Protein AF-A0A9C9GCI1-F1 (afdb_monomer_lite)

Structure (mmCIF, N/CA/C/O backbone):
data_AF-A0A9C9GCI1-F1
#
_entry.id   AF-A0A9C9GCI1-F1
#
loop_
_atom_site.group_PDB
_atom_site.id
_atom_site.type_symbol
_atom_site.label_atom_id
_atom_site.label_alt_id
_atom_site.label_comp_id
_atom_site.label_asym_id
_atom_site.label_entity_id
_atom_site.label_seq_id
_atom_site.pdbx_PDB_ins_code
_atom_site.Cartn_x
_atom_site.Cartn_y
_atom_site.Cartn_z
_atom_site.occupancy
_atom_site.B_iso_or_equiv
_atom_site.auth_seq_id
_atom_site.auth_comp_id
_atom_site.auth_asym_id
_atom_site.auth_atom_id
_atom_site.pdbx_PDB_model_num
ATOM 1 N N . MET A 1 1 ? -25.588 -14.191 21.453 1.00 58.94 1 MET A N 1
ATOM 2 C CA . MET A 1 1 ? -24.785 -15.028 22.369 1.00 58.94 1 MET A CA 1
ATOM 3 C C . MET A 1 1 ? -25.123 -14.592 23.783 1.00 58.94 1 MET A C 1
ATOM 5 O O . MET A 1 1 ? -24.915 -13.427 24.102 1.00 58.94 1 MET A O 1
ATOM 9 N N . GLU A 1 2 ? -25.740 -15.460 24.579 1.00 77.81 2 GLU A N 1
ATOM 10 C CA . GLU A 1 2 ? -26.100 -15.132 25.962 1.00 77.81 2 GLU A CA 1
ATOM 11 C C . GLU A 1 2 ? -24.860 -15.136 26.855 1.00 77.81 2 GLU A C 1
ATOM 13 O O . GLU A 1 2 ? -24.026 -16.039 26.786 1.00 77.81 2 GLU A O 1
ATOM 18 N N . ILE A 1 3 ? -24.730 -14.108 27.693 1.00 80.44 3 ILE A N 1
ATOM 19 C CA . ILE A 1 3 ? -23.628 -13.992 28.644 1.00 80.44 3 ILE A CA 1
ATOM 20 C C . ILE A 1 3 ? -24.105 -14.586 29.970 1.00 80.44 3 ILE A C 1
ATOM 22 O O . ILE A 1 3 ? -24.950 -13.999 30.642 1.00 80.44 3 ILE A O 1
ATOM 26 N N . ARG A 1 4 ? -23.561 -15.747 30.354 1.00 82.94 4 ARG A N 1
ATOM 27 C CA . ARG A 1 4 ? -23.833 -16.369 31.658 1.00 82.94 4 ARG A CA 1
ATOM 28 C C . ARG A 1 4 ? -23.045 -15.641 32.748 1.00 82.94 4 ARG A C 1
ATOM 30 O O . ARG A 1 4 ? -21.831 -15.797 32.842 1.00 82.94 4 ARG A O 1
ATOM 37 N N . VAL A 1 5 ? -23.735 -14.836 33.550 1.00 87.00 5 VAL A N 1
ATOM 38 C CA . VAL A 1 5 ? -23.190 -14.127 34.719 1.00 87.00 5 VAL A CA 1
ATOM 39 C C . VAL A 1 5 ? -24.161 -14.212 35.890 1.00 87.00 5 VAL A C 1
ATOM 41 O O . VAL A 1 5 ? -25.370 -14.331 35.697 1.00 87.00 5 VAL A O 1
ATOM 44 N N . ASN A 1 6 ? -23.636 -14.107 37.109 1.00 88.88 6 ASN A N 1
ATOM 45 C CA . ASN A 1 6 ? -24.462 -14.080 38.311 1.00 88.88 6 ASN A CA 1
ATOM 46 C C . ASN A 1 6 ? -25.339 -12.812 38.328 1.00 88.88 6 ASN A C 1
ATOM 48 O O . ASN A 1 6 ? -24.827 -11.727 38.027 1.00 88.88 6 ASN A O 1
ATOM 52 N N . PRO A 1 7 ? -26.628 -12.904 38.713 1.00 88.56 7 PRO A N 1
ATOM 53 C CA . PRO A 1 7 ? -27.582 -11.795 38.654 1.00 88.56 7 PRO A CA 1
ATOM 54 C C . PRO A 1 7 ? -27.361 -10.802 39.806 1.00 88.56 7 PRO A C 1
ATOM 56 O O . PRO A 1 7 ? -28.191 -10.636 40.696 1.00 88.56 7 PRO A O 1
ATOM 59 N N . THR A 1 8 ? -26.210 -10.129 39.805 1.00 94.69 8 THR A N 1
ATOM 60 C CA . THR A 1 8 ? -25.834 -9.127 40.807 1.00 94.69 8 THR A CA 1
ATOM 61 C C . THR A 1 8 ? -25.774 -7.732 40.187 1.00 94.69 8 THR A C 1
ATOM 63 O O . THR A 1 8 ? -25.437 -7.554 39.013 1.00 94.69 8 THR A O 1
ATOM 66 N N . ARG A 1 9 ? -26.058 -6.696 40.989 1.00 93.00 9 ARG A N 1
ATOM 67 C CA . ARG A 1 9 ? -25.961 -5.290 40.544 1.00 93.00 9 ARG A CA 1
ATOM 68 C C . ARG A 1 9 ? -24.554 -4.923 40.055 1.00 93.00 9 ARG A C 1
ATOM 70 O O . ARG A 1 9 ? -24.415 -4.104 39.147 1.00 93.00 9 ARG A O 1
ATOM 77 N N . MET A 1 10 ? -23.521 -5.531 40.640 1.00 95.44 10 MET A N 1
ATOM 78 C CA . MET A 1 10 ? -22.130 -5.313 40.244 1.00 95.44 10 MET A CA 1
ATOM 79 C C . MET A 1 10 ? -21.864 -5.830 38.825 1.00 95.44 10 MET A C 1
ATOM 81 O O . MET A 1 10 ? -21.321 -5.089 38.003 1.00 95.44 10 MET A O 1
ATOM 85 N N . GLU A 1 11 ? -22.323 -7.044 38.509 1.00 92.94 11 GLU A N 1
ATOM 86 C CA . GLU A 1 11 ? -22.199 -7.618 37.164 1.00 92.94 11 GLU A CA 1
ATOM 87 C C . GLU A 1 11 ? -23.011 -6.831 36.128 1.00 92.94 11 GLU A C 1
ATOM 89 O O . GLU A 1 11 ? -22.504 -6.538 35.044 1.00 92.94 11 GLU A O 1
ATOM 94 N N . LEU A 1 12 ? -24.214 -6.356 36.475 1.00 91.94 12 LEU A N 1
ATOM 95 C CA . LEU A 1 12 ? -24.986 -5.472 35.593 1.00 91.94 12 LEU A CA 1
ATOM 96 C C . LEU A 1 12 ? -24.218 -4.181 35.251 1.00 91.94 12 LEU A C 1
ATOM 98 O O . LEU A 1 12 ? -24.152 -3.783 34.086 1.00 91.94 12 LEU A O 1
ATOM 102 N N . ASN A 1 13 ? -23.606 -3.528 36.244 1.00 94.31 13 ASN A N 1
ATOM 103 C CA . ASN A 1 13 ? -22.807 -2.320 36.016 1.00 94.31 13 ASN A CA 1
ATOM 104 C C . ASN A 1 13 ? -21.546 -2.604 35.187 1.00 94.31 13 ASN A C 1
ATOM 106 O O . ASN A 1 13 ? -21.177 -1.798 34.327 1.00 94.31 13 ASN A O 1
ATOM 110 N N . ARG A 1 14 ? -20.900 -3.756 35.399 1.00 93.19 14 ARG A N 1
ATOM 111 C CA . ARG A 1 14 ? -19.746 -4.202 34.609 1.00 93.19 14 ARG A CA 1
ATOM 112 C C . ARG A 1 14 ? -20.125 -4.439 33.148 1.00 93.19 14 ARG A C 1
ATOM 114 O O . ARG A 1 14 ? -19.425 -3.958 32.256 1.00 93.19 14 ARG A O 1
ATOM 121 N N . LEU A 1 15 ? -21.249 -5.108 32.895 1.00 92.69 15 LEU A N 1
ATOM 122 C CA . LEU A 1 15 ? -21.757 -5.359 31.546 1.00 92.69 15 LEU A CA 1
ATOM 123 C C . LEU A 1 15 ? -22.143 -4.068 30.825 1.00 92.69 15 LEU A C 1
ATOM 125 O O . LEU A 1 15 ? -21.745 -3.886 29.678 1.00 92.69 15 LEU A O 1
ATOM 129 N N . LYS A 1 16 ? -22.817 -3.125 31.497 1.00 93.56 16 LYS A N 1
ATOM 130 C CA . LYS A 1 16 ? -23.124 -1.801 30.921 1.00 93.56 16 LYS A CA 1
ATOM 131 C C . LYS A 1 16 ? -21.857 -1.032 30.532 1.00 93.56 16 LYS A C 1
ATOM 133 O O . LYS A 1 16 ? -21.798 -0.446 29.451 1.00 93.56 16 LYS A O 1
ATOM 138 N N . LYS A 1 17 ? -20.818 -1.059 31.377 1.00 95.44 17 LYS A N 1
ATOM 139 C CA . LYS A 1 17 ? -19.509 -0.459 31.056 1.00 95.44 17 LYS A CA 1
ATOM 140 C C 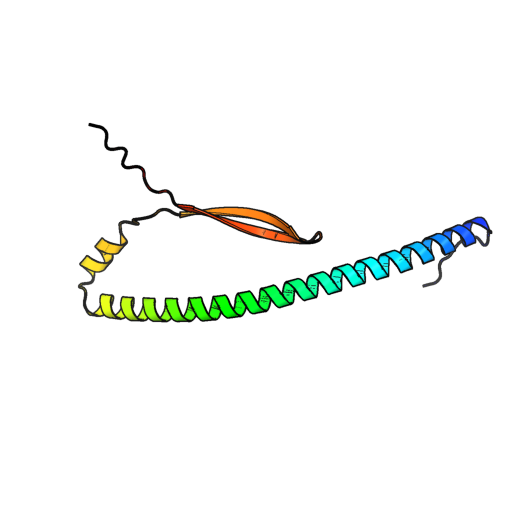. LYS A 1 17 ? -18.850 -1.151 29.862 1.00 95.44 17 LYS A C 1
ATOM 142 O O . LYS A 1 17 ? -18.361 -0.466 28.967 1.00 95.44 17 LYS A O 1
ATOM 147 N N . ARG A 1 18 ? -18.865 -2.488 29.821 1.00 93.81 18 ARG A N 1
ATOM 148 C CA . ARG A 1 18 ? -18.322 -3.277 28.705 1.00 93.81 18 ARG A CA 1
ATOM 149 C C . ARG A 1 18 ? -19.047 -2.974 27.395 1.00 93.81 18 ARG A C 1
ATOM 151 O O . ARG A 1 18 ? -18.371 -2.781 26.393 1.00 93.81 18 ARG A O 1
ATOM 158 N N . LEU A 1 19 ? -20.377 -2.880 27.412 1.00 94.25 19 LEU A N 1
ATOM 159 C CA . LEU A 1 19 ? -21.182 -2.522 26.243 1.00 94.25 19 LEU A CA 1
ATOM 160 C C . LEU A 1 19 ? -20.783 -1.143 25.713 1.00 94.25 19 LEU A C 1
ATOM 162 O O . LEU A 1 19 ? -20.395 -1.022 24.557 1.00 94.25 19 LEU A O 1
ATOM 166 N N . LYS A 1 20 ? -20.750 -0.129 26.584 1.00 95.88 20 LYS A N 1
ATOM 167 C CA . LYS A 1 20 ? -20.369 1.235 26.195 1.00 95.88 20 LYS A CA 1
ATOM 168 C C . LYS A 1 20 ? -18.940 1.320 25.645 1.00 95.88 20 LYS A C 1
ATOM 170 O O . LYS A 1 20 ? -18.672 2.092 24.726 1.00 95.88 20 LYS A O 1
ATOM 175 N N . MET A 1 21 ? -18.002 0.550 26.205 1.00 95.94 21 MET A N 1
ATOM 176 C CA . MET A 1 21 ? -16.641 0.453 25.664 1.00 95.94 21 MET A CA 1
ATOM 177 C C . MET A 1 21 ? -16.614 -0.257 24.308 1.00 95.94 21 MET A C 1
ATOM 179 O O . MET A 1 21 ? -15.920 0.206 23.409 1.00 95.94 21 MET A O 1
ATOM 183 N N . ALA A 1 22 ? -17.382 -1.335 24.142 1.00 96.06 22 ALA A N 1
ATOM 184 C CA . ALA A 1 22 ? -17.467 -2.076 22.889 1.00 96.06 22 ALA A CA 1
ATOM 185 C C . ALA A 1 22 ? -18.082 -1.231 21.762 1.00 96.06 22 ALA A C 1
ATOM 187 O O . ALA A 1 22 ? -17.541 -1.216 20.662 1.00 96.06 22 ALA A O 1
ATOM 188 N N . GLU A 1 23 ? -19.142 -0.469 22.038 1.00 96.31 23 GLU A N 1
ATOM 189 C CA . GLU A 1 23 ? -19.760 0.456 21.076 1.00 96.31 23 GLU A CA 1
ATOM 190 C C . GLU A 1 23 ? -18.768 1.525 20.599 1.00 96.31 23 GLU A C 1
ATOM 192 O O . GLU A 1 23 ? -18.624 1.768 19.399 1.00 96.31 23 GLU A O 1
ATOM 197 N N . ARG A 1 24 ? -18.022 2.131 21.534 1.00 96.38 24 ARG A N 1
ATOM 198 C CA . ARG A 1 24 ? -16.971 3.108 21.208 1.00 96.38 24 ARG A CA 1
ATOM 199 C C . ARG A 1 24 ? -15.831 2.474 20.417 1.00 96.38 24 ARG A C 1
ATOM 201 O O . ARG A 1 24 ? -15.412 3.038 19.413 1.00 96.38 24 ARG A O 1
ATOM 208 N N . GLY A 1 25 ? -15.351 1.309 20.849 1.00 96.69 25 GLY A N 1
ATOM 209 C CA . GLY A 1 25 ? -14.290 0.572 20.165 1.00 96.69 25 GLY A CA 1
ATOM 210 C C . GLY A 1 25 ? -14.688 0.188 18.742 1.00 96.69 25 GLY A C 1
ATOM 211 O O . GLY A 1 25 ? -13.905 0.375 17.817 1.00 96.69 25 GLY A O 1
ATOM 212 N N . HIS A 1 26 ? -15.929 -0.261 18.543 1.00 97.00 26 HIS A N 1
ATOM 213 C CA . HIS A 1 26 ? -16.454 -0.574 17.219 1.00 97.00 26 HIS A CA 1
ATOM 214 C C . HIS A 1 26 ? -16.462 0.656 16.306 1.00 97.00 26 HIS A C 1
ATOM 216 O O . HIS A 1 26 ? -15.975 0.574 15.179 1.00 97.00 26 HIS A O 1
ATOM 222 N N . LYS A 1 27 ? -16.947 1.804 16.801 1.00 96.44 27 LYS A N 1
ATOM 223 C CA . LYS A 1 27 ? -16.923 3.056 16.037 1.00 96.44 27 LYS A CA 1
ATOM 224 C C . LYS A 1 27 ? -15.494 3.456 15.650 1.00 96.44 27 LYS A C 1
ATOM 226 O O . LYS A 1 27 ? -15.241 3.705 14.480 1.00 96.44 27 LYS A O 1
ATOM 231 N N . LEU A 1 28 ? -14.551 3.424 16.595 1.00 95.94 28 LEU A N 1
ATOM 232 C CA . LEU A 1 28 ? -13.146 3.764 16.334 1.00 95.94 28 LEU A CA 1
ATOM 233 C C . LEU A 1 28 ? -12.504 2.857 15.275 1.00 95.94 28 LEU A C 1
ATOM 235 O O . LEU A 1 28 ? -11.780 3.335 14.404 1.00 95.94 28 LEU A O 1
ATOM 239 N N . LEU A 1 29 ? -12.771 1.550 15.330 1.00 95.69 29 LEU A N 1
ATOM 240 C CA . LEU A 1 29 ? -12.258 0.603 14.338 1.00 95.69 29 LEU A CA 1
ATOM 241 C C . LEU A 1 29 ? -12.881 0.828 12.959 1.00 95.69 29 LEU A C 1
ATOM 243 O O . LEU A 1 29 ? -12.183 0.705 11.953 1.00 95.69 29 LEU A O 1
ATOM 247 N N . LYS A 1 30 ? -14.169 1.180 12.911 1.00 96.62 30 LYS A N 1
ATOM 248 C CA . LYS A 1 30 ? -14.850 1.535 11.666 1.00 96.62 30 LYS A CA 1
ATOM 249 C C . LYS A 1 30 ? -14.233 2.789 11.045 1.00 96.62 30 LYS A C 1
ATOM 251 O O . LYS A 1 30 ? -13.829 2.735 9.890 1.00 96.62 30 LYS A O 1
ATOM 256 N N . ASP A 1 31 ? -14.069 3.853 11.827 1.00 95.69 31 ASP A N 1
ATOM 257 C CA . ASP A 1 31 ? -13.488 5.115 11.358 1.00 95.69 31 ASP A CA 1
ATOM 258 C C . ASP A 1 31 ? -12.046 4.904 10.851 1.00 95.69 31 ASP A C 1
ATOM 260 O O . ASP A 1 31 ? -11.687 5.353 9.761 1.00 95.69 31 ASP A O 1
ATOM 264 N N . LYS A 1 32 ? -11.235 4.124 11.584 1.00 93.88 32 LYS A N 1
ATOM 265 C CA . LYS A 1 32 ? -9.875 3.743 11.169 1.00 93.88 32 LYS A CA 1
ATOM 266 C C . LYS A 1 32 ? -9.862 2.975 9.846 1.00 93.88 32 LYS A C 1
ATOM 268 O O . LYS A 1 32 ? -9.024 3.238 8.987 1.00 93.88 32 LYS A O 1
ATOM 273 N N . ARG A 1 33 ? -10.764 2.004 9.683 1.00 94.25 33 ARG A N 1
ATOM 274 C CA . ARG A 1 33 ? -10.874 1.215 8.450 1.00 94.25 33 ARG A CA 1
ATOM 275 C C . ARG A 1 33 ? -11.268 2.098 7.268 1.00 94.25 33 ARG A C 1
ATOM 277 O O . ARG A 1 33 ? -10.683 1.963 6.199 1.00 94.25 33 ARG A O 1
ATOM 284 N N . ASP A 1 34 ? -12.242 2.980 7.454 1.00 95.94 34 ASP A N 1
ATOM 285 C CA . ASP A 1 34 ? -12.750 3.830 6.380 1.00 95.94 34 ASP A CA 1
ATOM 286 C C . ASP A 1 34 ? -11.670 4.838 5.919 1.00 95.94 34 ASP A C 1
ATOM 288 O O . ASP A 1 34 ? -11.524 5.092 4.722 1.00 95.94 34 ASP A O 1
ATOM 292 N N . GLU A 1 35 ? -10.836 5.338 6.839 1.00 94.12 35 GLU A N 1
ATOM 293 C CA . GLU A 1 35 ? -9.643 6.134 6.514 1.00 94.12 35 GLU A CA 1
ATOM 294 C C . GLU A 1 35 ? -8.583 5.325 5.752 1.00 94.12 35 GLU A C 1
ATOM 296 O O . GLU A 1 35 ? -8.102 5.764 4.706 1.00 94.12 35 GLU A O 1
ATOM 301 N N . LEU A 1 36 ? -8.257 4.121 6.233 1.00 93.50 36 LEU A N 1
ATOM 302 C CA . LEU A 1 36 ? -7.301 3.228 5.574 1.00 93.50 36 LEU A CA 1
ATOM 303 C C . LEU A 1 36 ? -7.720 2.908 4.135 1.00 93.50 36 LEU A C 1
ATOM 305 O O . LEU A 1 36 ? -6.889 2.965 3.231 1.00 93.50 36 LEU A O 1
ATOM 309 N N . ILE A 1 37 ? -9.005 2.624 3.902 1.00 95.00 37 ILE A N 1
ATOM 310 C CA . ILE A 1 37 ? -9.533 2.373 2.555 1.00 95.00 37 ILE A CA 1
ATOM 311 C C . ILE A 1 37 ? -9.387 3.619 1.678 1.00 95.00 37 ILE A C 1
ATOM 313 O O . ILE A 1 37 ? -8.984 3.504 0.521 1.00 95.00 37 ILE A O 1
ATOM 317 N N . ARG A 1 38 ? -9.669 4.815 2.209 1.00 95.12 38 ARG A N 1
ATOM 318 C CA . ARG A 1 38 ? -9.517 6.061 1.445 1.00 95.12 38 ARG A CA 1
ATOM 319 C C . ARG A 1 38 ? -8.072 6.270 0.997 1.00 95.12 38 ARG A C 1
ATOM 321 O O . ARG A 1 38 ? -7.835 6.523 -0.183 1.00 95.12 38 ARG A O 1
ATOM 328 N N . GLN A 1 39 ? -7.112 6.127 1.911 1.00 91.62 39 GLN A N 1
ATOM 329 C CA . GLN A 1 39 ? -5.687 6.261 1.595 1.00 91.62 39 GLN A CA 1
ATOM 330 C C . GLN A 1 39 ? -5.223 5.188 0.610 1.00 91.62 39 GLN A C 1
ATOM 332 O O . GLN A 1 39 ? -4.522 5.496 -0.353 1.00 91.62 39 GLN A O 1
ATOM 337 N N . PHE A 1 40 ? -5.673 3.947 0.799 1.00 93.31 40 PHE A N 1
ATOM 338 C CA . PHE A 1 40 ? -5.373 2.846 -0.105 1.00 93.31 40 PHE A CA 1
ATOM 339 C C . PHE A 1 40 ? -5.860 3.129 -1.531 1.00 93.31 40 PHE A C 1
ATOM 341 O O . PHE A 1 40 ? -5.087 2.991 -2.474 1.00 93.31 40 PHE A O 1
ATOM 348 N N . LEU A 1 41 ? -7.096 3.606 -1.708 1.00 96.25 41 LEU A N 1
ATOM 349 C CA . LEU A 1 41 ? -7.632 3.934 -3.034 1.00 96.25 41 LEU A CA 1
ATOM 350 C C . LEU A 1 41 ? -6.869 5.075 -3.720 1.00 96.25 41 LEU A C 1
ATOM 352 O O . LEU A 1 41 ? -6.671 5.031 -4.934 1.00 96.25 41 LEU A O 1
ATOM 356 N N . ILE A 1 42 ? -6.412 6.077 -2.961 1.00 95.75 42 ILE A N 1
ATOM 357 C CA . ILE A 1 42 ? -5.552 7.144 -3.495 1.00 95.75 42 ILE A CA 1
ATOM 358 C C . ILE A 1 42 ? -4.224 6.556 -3.991 1.00 95.75 42 ILE A 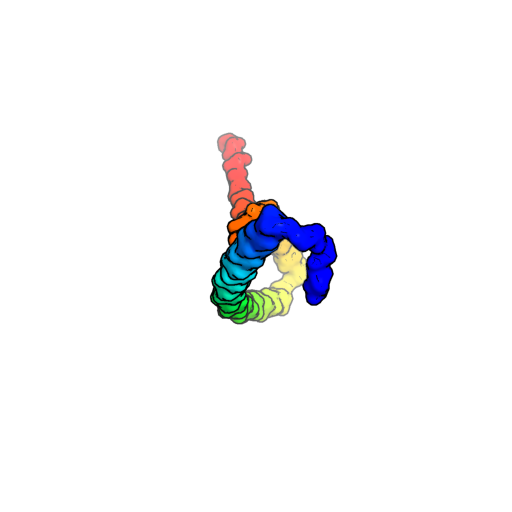C 1
ATOM 360 O O . ILE A 1 42 ? -3.777 6.893 -5.086 1.00 95.75 42 ILE A O 1
ATOM 364 N N . LEU A 1 43 ? -3.607 5.663 -3.212 1.00 94.25 43 LEU A N 1
ATOM 365 C CA . LEU A 1 43 ? -2.355 5.005 -3.589 1.00 94.25 43 LEU A CA 1
ATOM 366 C C . LEU A 1 43 ? -2.519 4.091 -4.805 1.00 94.25 43 LEU A C 1
ATOM 368 O O . LEU A 1 43 ? -1.653 4.102 -5.671 1.00 94.25 43 LEU A O 1
ATOM 372 N N . VAL A 1 44 ? -3.624 3.348 -4.910 1.00 96.31 44 VAL A N 1
ATOM 373 C CA . VAL A 1 44 ? -3.912 2.483 -6.067 1.00 96.31 44 VAL A CA 1
ATOM 374 C C . VAL A 1 44 ? -4.008 3.298 -7.355 1.00 96.31 44 VAL A C 1
ATOM 376 O O . VAL A 1 44 ? -3.434 2.899 -8.363 1.00 96.31 44 VAL A O 1
ATOM 379 N N . ARG A 1 45 ? -4.683 4.455 -7.325 1.00 96.44 45 ARG A N 1
ATOM 380 C CA . ARG A 1 45 ? -4.767 5.346 -8.494 1.00 96.44 45 ARG A CA 1
ATOM 381 C C . ARG A 1 45 ? -3.391 5.867 -8.895 1.00 96.44 45 ARG A C 1
ATOM 383 O O . ARG A 1 45 ? -2.980 5.650 -10.023 1.00 96.44 45 ARG A O 1
ATOM 390 N N . LYS A 1 46 ? -2.634 6.416 -7.939 1.00 96.62 46 LYS A N 1
ATOM 391 C CA . LYS A 1 46 ? -1.254 6.864 -8.190 1.00 96.62 46 LYS A CA 1
ATOM 392 C C . LYS A 1 46 ? -0.361 5.743 -8.722 1.00 96.62 46 LYS A C 1
ATOM 394 O O . LYS A 1 46 ? 0.478 5.990 -9.576 1.00 96.62 46 LYS A O 1
ATOM 399 N N . ASN A 1 47 ? -0.516 4.519 -8.212 1.00 96.75 47 ASN A N 1
ATOM 400 C CA . ASN A 1 47 ? 0.255 3.372 -8.682 1.00 96.75 47 ASN A CA 1
ATOM 401 C C . ASN A 1 47 ? -0.089 3.013 -10.128 1.00 96.75 47 ASN A C 1
ATOM 403 O O . ASN A 1 47 ? 0.821 2.713 -10.890 1.00 96.75 47 ASN A O 1
ATOM 407 N N . LYS A 1 48 ? -1.374 3.067 -10.496 1.00 96.94 48 LYS A N 1
ATOM 408 C CA . LYS A 1 48 ? -1.817 2.863 -11.873 1.00 96.94 48 LYS A CA 1
ATOM 409 C C . LYS A 1 48 ? -1.213 3.919 -12.802 1.00 96.94 48 LYS A C 1
ATOM 411 O O . LYS A 1 48 ? -0.579 3.539 -13.776 1.00 96.94 48 LYS A O 1
ATOM 416 N N . ASP A 1 49 ? -1.336 5.198 -12.452 1.00 97.44 49 ASP A N 1
ATOM 417 C CA . ASP A 1 49 ? -0.823 6.301 -13.274 1.00 97.44 49 ASP A CA 1
ATOM 418 C C . ASP A 1 49 ? 0.703 6.189 -13.474 1.00 97.44 49 ASP A C 1
ATOM 420 O O . ASP A 1 49 ? 1.209 6.292 -14.589 1.00 97.44 49 ASP A O 1
ATOM 424 N N . LEU A 1 50 ? 1.449 5.901 -12.397 1.00 97.12 50 LEU A N 1
ATOM 425 C CA . LEU A 1 50 ? 2.897 5.672 -12.469 1.00 97.12 50 LEU A CA 1
ATOM 426 C C . LEU A 1 50 ? 3.252 4.438 -13.301 1.00 97.12 50 LEU A C 1
ATOM 428 O O . LEU A 1 50 ? 4.246 4.454 -14.020 1.00 97.12 50 LEU A O 1
ATOM 432 N N . ARG A 1 51 ? 2.465 3.363 -13.191 1.00 96.88 51 ARG A N 1
ATOM 433 C CA . ARG A 1 51 ? 2.699 2.136 -13.953 1.00 96.88 51 ARG A CA 1
ATOM 434 C C . ARG A 1 51 ? 2.525 2.380 -15.444 1.00 96.88 51 ARG A C 1
ATOM 436 O O . ARG A 1 51 ? 3.403 1.987 -16.196 1.00 96.88 51 ARG A O 1
ATOM 443 N N . GLU A 1 52 ? 1.450 3.051 -15.844 1.00 97.19 52 GLU A N 1
ATOM 444 C CA . GLU A 1 52 ? 1.199 3.383 -17.250 1.00 97.19 52 GLU A CA 1
ATOM 445 C C . GLU A 1 52 ? 2.335 4.250 -17.823 1.00 97.19 52 GLU A C 1
ATOM 447 O O . GLU A 1 52 ? 2.877 3.917 -18.874 1.00 97.19 52 GLU A O 1
ATOM 452 N N . SER A 1 53 ? 2.780 5.279 -17.088 1.00 96.94 53 SER A N 1
ATOM 453 C CA . SER A 1 53 ? 3.920 6.127 -17.487 1.00 96.94 53 SER A CA 1
ATOM 454 C C . SER A 1 53 ? 5.217 5.330 -17.657 1.00 96.94 53 SER A C 1
ATOM 456 O O . SER A 1 53 ? 5.909 5.469 -18.663 1.00 96.94 53 SER A O 1
ATOM 458 N N .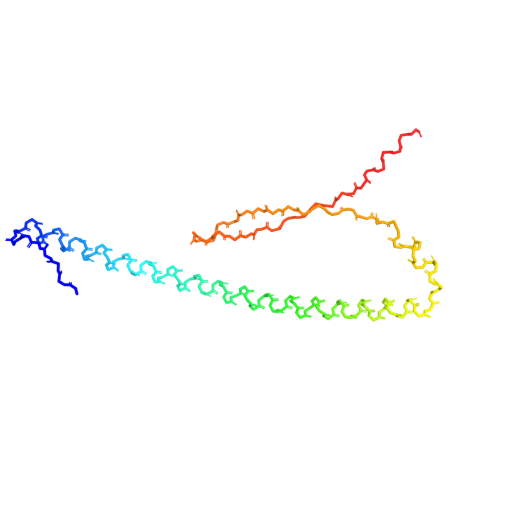 ILE A 1 54 ? 5.556 4.479 -16.682 1.00 97.00 54 ILE A N 1
ATOM 459 C CA . ILE A 1 54 ? 6.786 3.678 -16.728 1.00 97.00 54 ILE A CA 1
ATOM 460 C C . ILE A 1 54 ? 6.722 2.658 -17.866 1.00 97.00 54 ILE A C 1
ATOM 462 O O . ILE A 1 54 ? 7.715 2.462 -18.557 1.00 97.00 54 ILE A O 1
ATOM 466 N N . GLU A 1 55 ? 5.581 2.000 -18.073 1.00 95.94 55 GLU A N 1
ATOM 467 C CA . GLU A 1 55 ? 5.413 1.018 -19.148 1.00 95.94 55 GLU A CA 1
ATOM 468 C C . GLU A 1 55 ? 5.573 1.657 -20.535 1.00 95.94 55 GLU A C 1
ATOM 470 O O . GLU A 1 55 ? 6.212 1.062 -21.406 1.00 95.94 55 GLU A O 1
ATOM 475 N N . GLU A 1 56 ? 5.068 2.878 -20.736 1.00 96.12 56 GLU A N 1
ATOM 476 C CA . GLU A 1 56 ? 5.257 3.632 -21.979 1.00 96.12 56 GLU A CA 1
ATOM 477 C C . GLU A 1 56 ? 6.737 3.972 -22.223 1.00 96.12 56 GLU A C 1
ATOM 479 O O . GLU A 1 56 ? 7.281 3.675 -23.294 1.00 96.12 56 GLU A O 1
ATOM 484 N N . GLU A 1 57 ? 7.424 4.522 -21.216 1.00 95.81 57 GLU A N 1
ATOM 485 C CA . GLU A 1 57 ? 8.854 4.844 -21.296 1.00 95.81 57 GLU A CA 1
ATOM 486 C C . GLU A 1 57 ? 9.712 3.599 -21.555 1.00 95.81 57 GLU A C 1
ATOM 488 O O . GLU A 1 57 ? 10.604 3.607 -22.411 1.00 95.81 57 GLU A O 1
ATOM 493 N N . LEU A 1 58 ? 9.417 2.506 -20.848 1.00 95.00 58 LEU A N 1
ATOM 494 C CA . LEU A 1 58 ? 10.136 1.243 -20.957 1.00 95.00 58 LEU A CA 1
ATOM 495 C C . LEU A 1 58 ? 9.931 0.606 -22.336 1.00 95.00 58 LEU A C 1
ATOM 497 O O . LEU A 1 58 ? 10.890 0.124 -22.938 1.00 95.00 58 LEU A O 1
ATOM 501 N N . SER A 1 59 ? 8.708 0.650 -22.869 1.00 95.31 59 SER A N 1
ATOM 502 C CA . SER A 1 59 ? 8.395 0.181 -24.223 1.00 95.31 59 SER A CA 1
ATOM 503 C C . SER A 1 59 ? 9.196 0.952 -25.279 1.00 95.31 59 SER A C 1
ATOM 505 O O . SER A 1 59 ? 9.848 0.353 -26.141 1.00 95.31 59 SER A O 1
ATOM 507 N N . GLY A 1 60 ? 9.253 2.283 -25.159 1.00 94.56 60 GLY A N 1
ATOM 508 C CA . GLY A 1 60 ? 10.071 3.126 -26.030 1.00 94.56 60 GLY A CA 1
ATOM 509 C C . GLY A 1 60 ? 11.573 2.838 -25.915 1.00 94.56 60 GLY A C 1
ATOM 510 O O . GLY A 1 60 ? 12.277 2.792 -26.928 1.00 94.56 60 GLY A O 1
ATOM 511 N N . ALA A 1 61 ? 12.078 2.614 -24.700 1.00 93.56 61 ALA A N 1
ATOM 512 C CA . ALA A 1 61 ? 13.473 2.246 -24.465 1.00 93.56 61 ALA A CA 1
ATOM 513 C C . ALA A 1 61 ? 13.815 0.878 -25.076 1.00 93.56 61 ALA A C 1
ATOM 515 O O . ALA A 1 61 ? 14.836 0.749 -25.754 1.00 93.56 61 ALA A O 1
ATOM 516 N N . PHE A 1 62 ? 12.942 -0.120 -24.920 1.00 91.75 62 PHE A N 1
ATOM 517 C CA . PHE A 1 62 ? 13.139 -1.440 -25.516 1.00 91.75 62 PHE A CA 1
ATOM 518 C C . PHE A 1 62 ? 13.083 -1.415 -27.042 1.00 91.75 62 PHE A C 1
ATOM 520 O O . PHE A 1 62 ? 13.897 -2.079 -27.680 1.00 91.75 62 PHE A O 1
ATOM 527 N N . ALA A 1 63 ? 12.200 -0.617 -27.648 1.00 91.94 63 ALA A N 1
ATOM 528 C CA . ALA A 1 63 ? 12.179 -0.446 -29.100 1.00 91.94 63 ALA A CA 1
ATOM 529 C C . ALA A 1 63 ? 13.515 0.115 -29.622 1.00 91.94 63 ALA A C 1
ATOM 531 O O . ALA A 1 63 ? 14.076 -0.399 -30.592 1.00 91.94 63 ALA A O 1
ATOM 532 N N . LYS A 1 64 ? 14.075 1.123 -28.937 1.00 89.50 64 LYS A N 1
ATOM 533 C CA . LYS A 1 64 ? 15.405 1.674 -29.254 1.00 89.50 64 LYS A CA 1
ATOM 534 C C . LYS A 1 64 ? 16.513 0.641 -29.052 1.00 89.50 64 LYS A C 1
ATOM 536 O O . LYS A 1 64 ? 17.403 0.542 -29.890 1.00 89.50 64 LYS A O 1
ATOM 541 N N . PHE A 1 65 ? 16.444 -0.147 -27.980 1.00 86.81 65 PHE A N 1
ATOM 542 C CA . PHE A 1 65 ? 17.404 -1.216 -27.711 1.00 86.81 65 PHE A CA 1
ATOM 543 C C . PHE A 1 65 ? 17.378 -2.307 -28.794 1.00 86.81 65 PHE A C 1
ATOM 545 O O . PHE A 1 65 ? 18.432 -2.739 -29.253 1.00 86.81 65 PHE A O 1
ATOM 552 N N . LEU A 1 66 ? 16.193 -2.712 -29.263 1.00 88.06 66 LEU A N 1
ATOM 553 C CA . LEU A 1 66 ? 16.046 -3.679 -30.356 1.00 88.06 66 LEU A CA 1
ATOM 554 C C . LEU A 1 66 ? 16.634 -3.156 -31.671 1.00 88.06 66 LEU A C 1
ATOM 556 O O . LEU A 1 66 ? 17.331 -3.897 -32.361 1.00 88.06 66 LEU A O 1
ATOM 560 N N . LEU A 1 67 ? 16.402 -1.881 -31.997 1.00 87.75 67 LEU A N 1
ATOM 561 C CA . LEU A 1 67 ? 17.027 -1.241 -33.157 1.00 87.75 67 LEU A CA 1
ATOM 562 C C . LEU A 1 67 ? 18.553 -1.196 -33.019 1.00 87.75 67 LEU A C 1
ATOM 564 O O . LEU A 1 67 ? 19.256 -1.542 -33.964 1.00 87.75 67 LEU A O 1
ATOM 568 N N . ALA A 1 68 ? 19.069 -0.826 -31.844 1.00 84.56 68 ALA A N 1
ATOM 569 C CA . ALA A 1 68 ? 20.505 -0.822 -31.582 1.00 84.56 68 ALA A CA 1
ATOM 570 C C . ALA A 1 68 ? 21.109 -2.221 -31.760 1.00 84.56 68 ALA A C 1
ATOM 572 O O . ALA A 1 68 ? 22.115 -2.359 -32.444 1.00 84.56 68 ALA A O 1
ATOM 573 N N . ARG A 1 69 ? 20.452 -3.269 -31.247 1.00 81.56 69 ARG A N 1
ATOM 574 C CA . ARG A 1 69 ? 20.872 -4.664 -31.443 1.00 81.56 69 ARG A CA 1
ATOM 575 C C . ARG A 1 69 ? 20.839 -5.098 -32.912 1.00 81.56 69 ARG A C 1
ATOM 577 O O . ARG A 1 69 ? 21.682 -5.882 -33.320 1.00 81.56 69 ARG A O 1
ATOM 584 N N . ALA A 1 70 ? 19.877 -4.620 -33.699 1.00 84.56 70 ALA A N 1
ATOM 585 C CA . ALA A 1 70 ? 19.786 -4.957 -35.120 1.00 84.56 70 ALA A CA 1
ATOM 586 C C . ALA A 1 70 ? 20.872 -4.275 -35.973 1.00 84.56 70 ALA A C 1
ATOM 588 O O . ALA A 1 70 ? 21.234 -4.791 -37.028 1.00 84.56 70 ALA A O 1
ATOM 589 N N . VAL A 1 71 ? 21.370 -3.114 -35.536 1.00 84.12 71 VAL A N 1
ATOM 590 C CA . VAL A 1 71 ? 22.382 -2.319 -36.255 1.00 84.12 71 VAL A CA 1
ATOM 591 C C . VAL A 1 71 ? 23.805 -2.602 -35.756 1.00 84.12 71 VAL A C 1
ATOM 593 O O . VAL A 1 71 ? 24.752 -2.517 -36.536 1.00 84.12 71 VAL A O 1
ATOM 596 N N . MET A 1 72 ? 23.981 -2.927 -34.472 1.00 79.25 72 MET A N 1
ATOM 597 C CA . MET A 1 72 ? 25.291 -3.179 -33.869 1.00 79.25 72 MET A CA 1
ATOM 598 C C . MET A 1 72 ? 25.731 -4.643 -34.041 1.00 79.25 72 MET A C 1
ATOM 600 O O . MET A 1 72 ? 24.929 -5.550 -33.828 1.00 79.25 72 MET A O 1
ATOM 604 N N . PRO A 1 73 ? 27.015 -4.901 -34.353 1.00 79.38 73 PRO A N 1
ATOM 605 C CA . PRO A 1 73 ? 27.596 -6.240 -34.263 1.00 79.38 73 PRO A CA 1
ATOM 606 C C . PRO A 1 73 ? 27.520 -6.788 -32.829 1.00 79.38 73 PRO A C 1
ATOM 608 O O . PRO A 1 73 ? 27.772 -6.046 -31.879 1.00 79.38 73 PRO A O 1
ATOM 611 N N . GLU A 1 74 ? 27.228 -8.085 -32.666 1.00 72.50 74 GLU A N 1
ATOM 612 C CA . GLU A 1 74 ? 26.950 -8.693 -31.349 1.00 72.50 74 GLU A CA 1
ATOM 613 C C . GLU A 1 74 ? 28.087 -8.499 -30.328 1.00 72.50 74 GLU A C 1
ATOM 615 O O . GLU A 1 74 ? 27.816 -8.172 -29.174 1.00 72.50 74 GLU A O 1
ATOM 620 N N . GLY A 1 75 ? 29.352 -8.579 -30.760 1.00 74.62 75 GLY A N 1
ATOM 621 C CA . GLY A 1 75 ? 30.512 -8.400 -29.875 1.00 74.62 75 GLY A CA 1
ATOM 622 C C . GLY A 1 75 ? 30.636 -6.998 -29.262 1.00 74.62 75 GLY A C 1
ATOM 623 O O . GLY A 1 75 ? 31.062 -6.866 -28.118 1.00 74.62 75 GLY A O 1
ATOM 624 N N . ASN A 1 76 ? 30.197 -5.951 -29.969 1.00 76.06 76 ASN A N 1
ATOM 625 C CA . ASN A 1 76 ? 30.271 -4.575 -29.462 1.00 76.06 76 ASN A CA 1
ATOM 626 C C . ASN A 1 76 ? 29.179 -4.295 -28.421 1.00 76.06 76 ASN A C 1
ATOM 628 O O . ASN A 1 76 ? 29.369 -3.489 -27.511 1.00 76.06 76 ASN A O 1
ATOM 632 N N . LEU A 1 77 ? 28.018 -4.942 -28.561 1.00 74.75 77 LEU A N 1
ATOM 633 C CA . LEU A 1 77 ? 26.931 -4.827 -27.593 1.00 74.75 77 LEU A CA 1
ATOM 634 C C . LEU A 1 77 ? 27.288 -5.536 -26.281 1.00 74.75 77 LEU A C 1
ATOM 636 O O . LEU A 1 77 ? 27.020 -4.998 -25.209 1.00 74.75 77 LEU A O 1
ATOM 640 N N . GLU A 1 78 ? 27.897 -6.721 -26.361 1.00 75.62 78 GLU A N 1
ATOM 641 C CA . GLU A 1 78 ? 28.362 -7.455 -25.180 1.00 75.62 78 GLU A CA 1
ATOM 642 C C . GLU A 1 78 ? 29.425 -6.665 -24.411 1.00 75.62 78 GLU A C 1
ATOM 644 O O . GLU A 1 78 ? 29.292 -6.496 -23.200 1.00 75.62 78 GLU A O 1
ATOM 649 N N . GLU A 1 79 ? 30.412 -6.089 -25.105 1.00 76.06 79 GLU A N 1
ATOM 650 C CA . GLU A 1 79 ? 31.445 -5.253 -24.481 1.00 76.06 79 GLU A CA 1
ATOM 651 C C . GLU A 1 79 ? 30.847 -4.028 -23.764 1.00 76.06 79 GLU A C 1
ATOM 653 O O . GLU A 1 79 ? 31.208 -3.736 -22.622 1.00 76.06 79 GLU A O 1
ATOM 658 N N . ALA A 1 80 ? 29.860 -3.363 -24.374 1.00 73.69 80 ALA A N 1
ATOM 659 C CA . ALA A 1 80 ? 29.174 -2.223 -23.765 1.00 73.69 80 ALA A CA 1
ATOM 660 C C . ALA A 1 80 ? 28.361 -2.587 -22.503 1.00 73.69 80 ALA A C 1
ATOM 662 O O . ALA A 1 80 ? 28.141 -1.728 -21.649 1.00 73.69 80 ALA A O 1
ATOM 663 N N . LEU A 1 81 ? 27.913 -3.842 -22.367 1.00 74.94 81 LEU A N 1
ATOM 664 C CA . LEU A 1 81 ? 27.126 -4.321 -21.222 1.00 74.94 81 LEU A CA 1
ATOM 665 C C . LEU A 1 81 ? 27.979 -4.917 -20.094 1.00 74.94 81 LEU A C 1
ATOM 667 O O . LEU A 1 81 ? 27.501 -5.018 -18.963 1.00 74.94 81 LEU A O 1
ATOM 671 N N . MET A 1 82 ? 29.227 -5.307 -20.367 1.00 77.69 82 MET A N 1
ATOM 672 C CA . MET A 1 82 ? 30.102 -5.935 -19.368 1.00 77.69 82 MET A CA 1
ATOM 673 C C . MET A 1 82 ? 30.526 -4.987 -18.239 1.00 77.69 82 MET A C 1
ATOM 675 O O . MET A 1 82 ? 30.864 -5.464 -17.154 1.00 77.69 82 MET A O 1
ATOM 679 N N . TYR A 1 83 ? 30.492 -3.667 -18.450 1.00 72.25 83 TYR A N 1
ATOM 680 C CA . TYR A 1 83 ? 30.905 -2.691 -17.442 1.00 72.25 83 TYR A CA 1
ATOM 681 C C . TYR A 1 83 ? 29.713 -1.887 -16.892 1.00 72.25 83 TYR A C 1
ATOM 683 O O . TYR A 1 83 ? 29.309 -0.885 -17.490 1.00 72.25 83 TYR A O 1
ATOM 691 N N . PRO A 1 84 ? 29.132 -2.277 -15.740 1.00 67.25 84 PRO A N 1
ATOM 692 C CA . PRO A 1 84 ? 28.077 -1.494 -15.114 1.00 67.25 84 PRO A CA 1
ATOM 693 C C . PRO A 1 84 ? 28.660 -0.172 -14.602 1.00 67.25 84 PRO A C 1
ATOM 695 O O . PRO A 1 84 ? 29.458 -0.147 -13.669 1.00 67.25 84 PRO A O 1
ATOM 698 N N . THR A 1 85 ? 28.244 0.943 -15.202 1.00 68.31 85 THR A N 1
ATOM 699 C CA . THR A 1 85 ? 28.771 2.284 -14.890 1.00 68.31 85 THR A CA 1
ATOM 700 C C . THR A 1 85 ? 28.311 2.812 -13.528 1.00 68.31 85 THR A C 1
ATOM 702 O O . THR A 1 85 ? 28.899 3.755 -13.009 1.00 68.31 85 THR A O 1
ATOM 705 N N . LYS A 1 86 ? 27.249 2.235 -12.951 1.00 73.69 86 LYS A N 1
ATOM 706 C CA . LYS A 1 86 ? 26.621 2.678 -11.699 1.00 73.69 86 LYS A CA 1
ATOM 707 C C . LYS A 1 86 ? 26.227 1.467 -10.859 1.00 73.69 86 LYS A C 1
ATOM 709 O O . LYS A 1 86 ? 25.570 0.555 -11.364 1.00 73.69 86 LYS A O 1
ATOM 714 N N . ARG A 1 87 ? 26.612 1.455 -9.5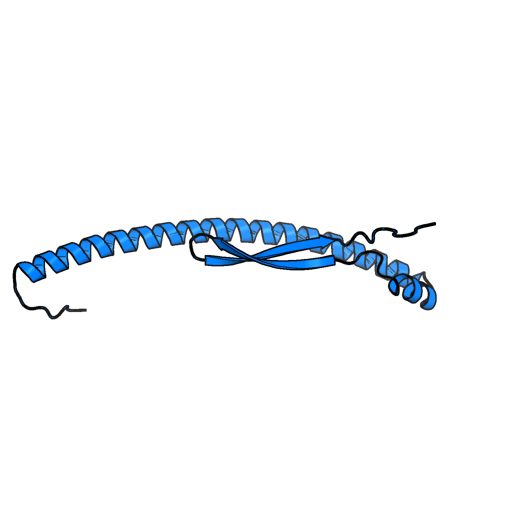80 1.00 78.00 87 ARG A N 1
ATOM 715 C CA . ARG A 1 87 ? 26.153 0.460 -8.598 1.00 78.00 87 ARG A CA 1
ATOM 716 C C . ARG A 1 87 ? 25.062 1.085 -7.734 1.00 78.00 87 ARG A C 1
ATOM 718 O O . ARG A 1 87 ? 25.228 2.184 -7.216 1.00 78.00 87 ARG A O 1
ATOM 725 N N . LEU A 1 88 ? 23.939 0.384 -7.609 1.00 85.56 88 LEU A N 1
ATOM 726 C CA . LEU A 1 88 ? 22.795 0.799 -6.801 1.00 85.56 88 LEU A CA 1
ATOM 727 C C . LEU A 1 88 ? 22.586 -0.221 -5.688 1.00 85.56 88 LEU A C 1
ATOM 729 O O . LEU A 1 88 ? 22.409 -1.409 -5.963 1.00 85.56 88 LEU A O 1
ATOM 733 N N . THR A 1 89 ? 22.563 0.253 -4.447 1.00 87.44 89 THR A N 1
ATOM 734 C CA . THR A 1 89 ? 22.260 -0.573 -3.276 1.00 87.44 89 THR A CA 1
ATOM 735 C C . THR A 1 89 ? 20.850 -0.250 -2.794 1.00 87.44 89 THR A C 1
ATOM 737 O O . THR A 1 89 ? 20.526 0.909 -2.532 1.00 87.44 89 THR A O 1
ATOM 740 N N . LEU A 1 90 ? 19.997 -1.275 -2.709 1.00 90.62 90 LEU A N 1
ATOM 741 C CA . LEU A 1 90 ? 18.614 -1.159 -2.248 1.00 90.62 90 LEU A CA 1
ATOM 742 C C . LEU A 1 90 ? 18.530 -1.450 -0.748 1.00 90.62 90 LEU A C 1
ATOM 744 O O . LEU A 1 90 ? 18.919 -2.523 -0.291 1.00 90.62 90 LEU A O 1
ATOM 748 N N . GLU A 1 91 ? 17.938 -0.529 -0.003 1.00 92.06 91 GLU A N 1
ATOM 749 C CA . GLU A 1 91 ? 17.622 -0.675 1.411 1.00 92.06 91 GLU A CA 1
ATOM 750 C C . GLU A 1 91 ? 16.109 -0.800 1.601 1.00 92.06 91 GLU A C 1
ATOM 752 O O . GLU A 1 91 ? 15.308 -0.109 0.961 1.00 92.06 91 GLU A O 1
ATOM 757 N N . ILE A 1 92 ? 15.706 -1.712 2.486 1.00 92.88 92 ILE A N 1
ATOM 758 C CA . ILE A 1 92 ? 14.300 -1.980 2.787 1.00 92.88 92 ILE A CA 1
ATOM 759 C C . ILE A 1 92 ? 14.069 -1.725 4.270 1.00 92.88 92 ILE A C 1
ATOM 761 O O . ILE A 1 92 ? 14.571 -2.459 5.120 1.00 92.88 92 ILE A O 1
ATOM 765 N N . ASP A 1 93 ? 13.247 -0.727 4.567 1.00 93.38 93 ASP A N 1
ATOM 766 C CA . ASP A 1 93 ? 12.792 -0.404 5.915 1.00 93.38 93 ASP A CA 1
ATOM 767 C C . ASP A 1 93 ? 11.291 -0.709 6.081 1.00 93.38 93 ASP A C 1
ATOM 769 O O . ASP A 1 93 ? 10.574 -1.004 5.118 1.00 93.38 93 ASP A O 1
ATOM 773 N N . LYS A 1 94 ? 10.782 -0.662 7.313 1.00 93.88 94 L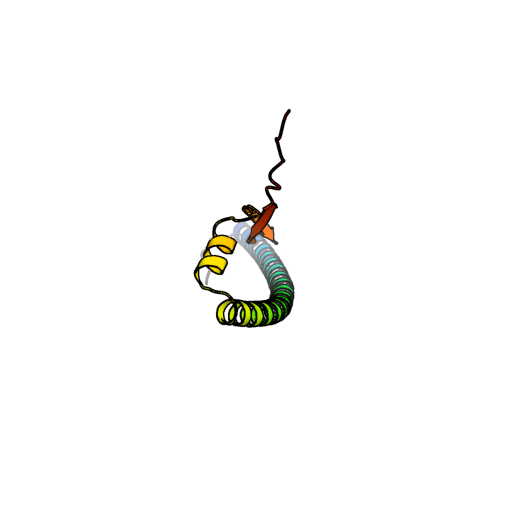YS A N 1
ATOM 774 C CA . LYS A 1 94 ? 9.363 -0.830 7.640 1.00 93.88 94 LYS A CA 1
ATOM 775 C C . LYS A 1 94 ? 8.778 0.484 8.130 1.00 93.88 94 LYS A C 1
ATOM 777 O O . LYS A 1 94 ? 9.150 1.002 9.175 1.00 93.88 94 LYS A O 1
ATOM 782 N N . GLN A 1 95 ? 7.750 0.960 7.443 1.00 93.69 95 GLN A N 1
ATOM 783 C CA . GLN A 1 95 ? 6.948 2.094 7.889 1.00 93.69 95 GLN A CA 1
ATOM 784 C C . GLN A 1 95 ? 5.631 1.636 8.514 1.00 93.69 95 GLN A C 1
ATOM 786 O O . GLN A 1 95 ? 5.028 0.655 8.079 1.00 93.69 95 GLN A O 1
ATOM 791 N N . ASN A 1 96 ? 5.152 2.375 9.512 1.00 90.62 96 ASN A N 1
ATOM 792 C CA . ASN A 1 96 ? 3.853 2.146 10.133 1.00 90.62 96 ASN A CA 1
ATOM 793 C C . ASN A 1 96 ? 2.826 3.161 9.609 1.00 90.62 96 ASN A C 1
ATOM 795 O O . ASN A 1 96 ? 2.964 4.361 9.837 1.00 90.62 96 ASN A O 1
ATOM 799 N N . ILE A 1 97 ? 1.777 2.672 8.949 1.00 87.38 97 ILE A N 1
ATOM 800 C CA . ILE A 1 97 ? 0.627 3.457 8.498 1.00 87.38 97 ILE A CA 1
ATOM 801 C C . ILE A 1 97 ? -0.594 2.981 9.282 1.00 87.38 97 ILE A C 1
ATOM 803 O O . ILE A 1 97 ? -1.171 1.937 8.992 1.00 87.38 97 ILE A O 1
ATOM 807 N N . MET A 1 98 ? -0.985 3.730 10.315 1.00 83.75 98 MET A N 1
ATOM 808 C CA . MET A 1 98 ? -2.147 3.417 11.163 1.00 83.75 98 MET A CA 1
ATOM 809 C C . MET A 1 98 ? -2.154 1.964 11.682 1.00 83.75 98 MET A C 1
ATOM 811 O O . MET A 1 98 ? -3.149 1.248 11.588 1.00 83.75 98 MET A O 1
ATOM 815 N N . SER A 1 99 ? -1.048 1.519 12.276 1.00 85.12 99 SER A N 1
ATOM 816 C CA . SER A 1 99 ? -0.824 0.147 12.770 1.00 85.12 99 SER A CA 1
ATOM 817 C C . SER A 1 99 ? -0.737 -0.936 11.687 1.00 85.12 99 SER A C 1
ATOM 819 O O . SER A 1 99 ? -0.808 -2.117 12.019 1.00 85.12 99 SER A O 1
ATOM 821 N N . VAL A 1 100 ? -0.583 -0.557 10.418 1.00 87.81 100 VAL A N 1
ATOM 822 C CA . VAL A 1 100 ? -0.237 -1.468 9.322 1.00 87.81 100 VAL A CA 1
ATOM 823 C C . VAL A 1 100 ? 1.228 -1.248 8.972 1.00 87.81 100 VAL A C 1
ATOM 825 O O . VAL A 1 100 ? 1.630 -0.132 8.649 1.00 87.81 100 VAL A O 1
ATOM 828 N N . TYR A 1 101 ? 2.032 -2.306 9.044 1.00 91.31 101 TYR A N 1
ATOM 829 C CA . TYR A 1 101 ? 3.434 -2.251 8.645 1.00 91.31 101 TYR A CA 1
ATOM 830 C C . TYR A 1 101 ? 3.553 -2.485 7.140 1.00 91.31 101 TYR A C 1
ATOM 832 O O . TYR A 1 101 ? 3.090 -3.507 6.636 1.00 91.31 101 TYR A O 1
ATOM 840 N N . ALA A 1 102 ? 4.179 -1.548 6.436 1.00 90.25 102 ALA A N 1
ATOM 841 C CA . ALA A 1 102 ? 4.438 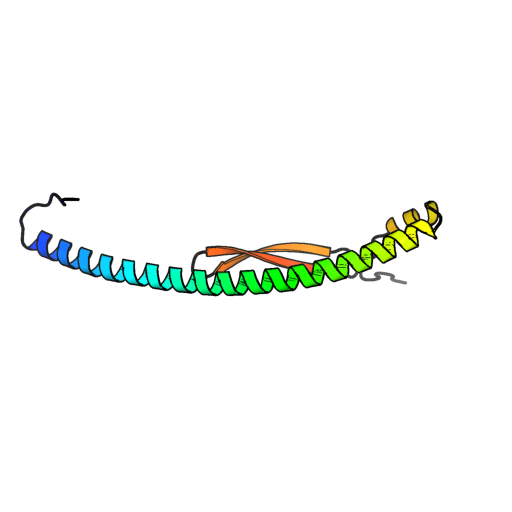-1.621 5.004 1.00 90.25 102 ALA A CA 1
ATOM 842 C C . ALA A 1 102 ? 5.941 -1.448 4.729 1.00 90.25 102 ALA A C 1
ATOM 844 O O . ALA A 1 102 ? 6.614 -0.759 5.500 1.00 90.25 102 ALA A O 1
ATOM 845 N N . PRO A 1 103 ? 6.486 -2.047 3.658 1.00 94.44 103 PRO A N 1
ATOM 846 C CA . PRO A 1 103 ? 7.869 -1.817 3.267 1.00 94.44 103 PRO A CA 1
ATOM 847 C C . PRO A 1 103 ? 8.049 -0.392 2.729 1.00 94.44 103 PRO A C 1
ATOM 849 O O . PRO A 1 103 ? 7.166 0.155 2.062 1.00 94.44 103 PRO A O 1
ATOM 852 N N . ARG A 1 104 ? 9.204 0.202 3.011 1.00 93.12 104 ARG A N 1
ATOM 853 C CA . ARG A 1 104 ? 9.689 1.449 2.428 1.00 93.12 104 ARG A CA 1
ATOM 854 C C . ARG A 1 104 ? 11.031 1.152 1.773 1.00 93.12 104 ARG A C 1
ATOM 856 O O . ARG A 1 104 ? 11.925 0.634 2.429 1.00 93.12 104 ARG A O 1
ATOM 863 N N . PHE A 1 105 ? 11.140 1.471 0.492 1.00 93.31 105 PHE A N 1
ATOM 864 C CA . PHE A 1 105 ? 12.358 1.275 -0.283 1.00 93.31 105 PHE A CA 1
ATOM 865 C C . PHE A 1 105 ? 13.142 2.588 -0.332 1.00 93.31 105 PHE A C 1
ATOM 867 O O . PHE A 1 105 ? 12.567 3.630 -0.657 1.00 93.31 105 PHE A O 1
ATOM 874 N N . SER A 1 106 ? 14.430 2.533 -0.021 1.00 91.44 106 SER A N 1
ATOM 875 C CA . SER A 1 106 ? 15.415 3.590 -0.269 1.00 91.44 106 SER A CA 1
ATOM 876 C C . SER A 1 106 ? 16.550 3.007 -1.100 1.00 91.44 106 SER A C 1
ATOM 878 O O . SER A 1 106 ? 16.815 1.809 -1.043 1.00 91.44 106 SER A O 1
ATOM 880 N N . TRP A 1 107 ? 17.206 3.825 -1.913 1.00 90.25 107 TRP A N 1
ATOM 881 C CA . TRP A 1 107 ? 18.366 3.384 -2.678 1.00 90.25 107 TRP A CA 1
ATOM 882 C C . TRP A 1 107 ? 19.484 4.408 -2.574 1.00 90.25 107 TRP A C 1
ATOM 884 O O . TRP A 1 107 ? 19.228 5.612 -2.527 1.00 90.25 107 TRP A O 1
ATOM 894 N N . HIS A 1 108 ? 20.711 3.902 -2.541 1.00 86.50 108 HIS A N 1
ATOM 895 C CA . HIS A 1 108 ? 21.931 4.694 -2.572 1.00 86.50 108 HIS A CA 1
ATOM 896 C C . HIS A 1 108 ? 22.684 4.351 -3.852 1.00 86.50 108 HIS A C 1
ATOM 898 O O . HIS A 1 108 ? 22.808 3.180 -4.223 1.00 86.50 108 HIS A O 1
ATOM 904 N N . GLU A 1 109 ? 23.129 5.386 -4.553 1.00 84.12 109 GLU A N 1
ATOM 905 C CA . GLU A 1 109 ? 23.981 5.245 -5.723 1.00 84.12 109 GLU A CA 1
ATOM 906 C C . GLU A 1 109 ? 25.428 5.362 -5.258 1.00 84.12 109 GLU A C 1
ATOM 908 O O . GLU A 1 109 ? 25.840 6.420 -4.779 1.00 84.12 109 GLU A O 1
ATOM 913 N N . ASP A 1 110 ? 26.192 4.277 -5.387 1.00 73.00 110 ASP A N 1
ATOM 914 C CA . ASP A 1 110 ? 27.635 4.327 -5.194 1.00 73.00 110 ASP A CA 1
ATOM 915 C C . ASP A 1 110 ? 28.216 5.044 -6.412 1.00 73.00 110 ASP A C 1
ATOM 917 O O . ASP A 1 110 ? 28.573 4.432 -7.425 1.00 73.00 110 ASP A O 1
ATOM 921 N N . THR A 1 111 ? 28.282 6.373 -6.339 1.00 60.03 111 THR A N 1
ATOM 922 C CA . THR A 1 111 ? 29.191 7.130 -7.190 1.00 60.03 111 THR A CA 1
ATOM 923 C C . THR A 1 111 ? 30.584 6.694 -6.773 1.00 60.03 111 THR A C 1
ATOM 925 O O . THR A 1 111 ? 31.069 7.126 -5.727 1.00 60.03 111 THR A O 1
ATOM 928 N N . GLY A 1 112 ? 31.186 5.774 -7.529 1.00 55.06 112 GLY A N 1
ATOM 929 C CA . GLY A 1 112 ? 32.577 5.395 -7.331 1.00 55.06 112 GLY A CA 1
ATOM 930 C C . GLY A 1 112 ? 33.398 6.674 -7.273 1.00 55.06 112 GLY A C 1
ATOM 931 O O . GLY A 1 112 ? 33.513 7.375 -8.276 1.00 55.06 112 GLY A O 1
ATOM 932 N N . GLN A 1 113 ? 33.880 7.024 -6.081 1.00 44.78 113 GLN A N 1
ATOM 933 C CA . GLN A 1 113 ? 34.907 8.037 -5.952 1.00 44.78 113 GLN A CA 1
ATOM 934 C C . GLN A 1 113 ? 36.055 7.557 -6.831 1.00 44.78 113 GLN A C 1
ATOM 936 O O . GLN A 1 113 ? 36.548 6.440 -6.663 1.00 44.78 113 GLN A O 1
ATOM 941 N N . GLU A 1 114 ? 36.443 8.387 -7.792 1.00 44.94 114 GLU A N 1
ATOM 942 C CA . GLU A 1 114 ? 37.766 8.323 -8.387 1.00 44.94 114 GLU A CA 1
ATOM 943 C C . GLU A 1 114 ? 38.777 8.575 -7.256 1.00 44.94 114 GLU A C 1
ATOM 945 O O . GLU A 1 114 ? 39.277 9.680 -7.070 1.00 44.94 114 GLU A O 1
ATOM 950 N N . GLU A 1 115 ? 39.075 7.547 -6.458 1.00 41.66 115 GLU A N 1
ATOM 951 C CA . GLU A 1 115 ? 40.354 7.452 -5.766 1.00 41.66 115 GLU A CA 1
ATOM 952 C C . GLU A 1 115 ? 41.413 7.114 -6.819 1.00 41.66 115 GLU A C 1
ATOM 954 O O . GLU A 1 115 ? 41.838 5.975 -6.997 1.00 41.66 115 GLU A O 1
ATOM 959 N N . GLY A 1 116 ? 41.804 8.145 -7.564 1.00 34.50 116 GLY A N 1
ATOM 960 C CA . GLY A 1 116 ? 43.037 8.197 -8.330 1.00 34.50 116 GLY A CA 1
ATOM 961 C C . GLY A 1 116 ? 43.979 9.194 -7.671 1.00 34.50 116 GLY A C 1
ATOM 962 O O . GLY A 1 116 ? 44.078 10.336 -8.106 1.00 34.50 116 GLY A O 1
ATOM 963 N N . GLY A 1 117 ? 44.645 8.775 -6.595 1.00 37.62 117 GLY A N 1
ATOM 964 C CA . GLY A 1 117 ? 45.836 9.458 -6.110 1.00 37.62 117 GLY A CA 1
ATOM 965 C C . GLY A 1 117 ? 47.021 9.181 -7.034 1.00 37.62 117 GLY A C 1
ATOM 966 O O . GLY A 1 117 ? 47.417 8.026 -7.190 1.00 37.62 117 GLY A O 1
ATOM 967 N N . SER A 1 118 ? 47.582 10.235 -7.625 1.00 32.78 118 SER A N 1
ATOM 968 C CA . SER A 1 118 ? 49.017 10.589 -7.676 1.00 32.78 118 SER A CA 1
ATOM 969 C C . SER A 1 118 ? 49.196 11.845 -8.521 1.00 32.78 118 SER A C 1
ATOM 971 O O . SER A 1 118 ? 48.701 11.848 -9.669 1.00 32.78 118 SER A O 1
#

Sequence (118 aa):
MEIRVNPTRMELNRLKKRLKMAERGHKLLKDKRDELIRQFLILVRKNKDLRESIEEELSGAFAKFLLARAVMPEGNLEEALMYPTKRLTLEIDKQNIMSVYAPRFSWHEDTGQEEGGS

Secondary structure (DSSP, 8-state):
--------HHHHHHHHHHHHHHHHHHHHHHHHHHHHHHHHHHHHHHHHHHHHHHHHHHHHHHHHHHHHHHHS-HHHHHHHHHS-S-EEEEEEEEEEETTEEEEEEEEEEE--------

Radius of gyration: 29.4 Å; chains: 1; bounding box: 77×27×77 Å

pLDDT: mean 86.25, std 14.12, range [32.78, 97.44]

Foldseek 3Di:
DDDDDDPDPVVVVVVVVVVVVVVVVVVVVVVLVVVVVVVVVVVVVVVVVVVVVVVVVVVVVVVVVVVCVVPDDPVVVVVVPPDDQKDKDKDWDWDADSNDTDIDIDIDIPPPPPPPDD